Protein AF-V8NT66-F1 (afdb_monomer_lite)

InterPro domains:
  IPR001715 Calponin homology domain [PS50021] (52-111)
  IPR036872 CH domain superfamily [G3DSA:1.10.418.10] (40-110)
  IPR036872 CH domain superfamily [SSF47576] (45-96)

Radius of gyration: 22.25 Å; chains: 1; bounding box: 60×35×73 Å

Sequence (111 aa):
MYTLYTAREMPVLLYGPSKAVQIEQGKVRGPGLSDMHQYSQWLASRHEANLLPMKEDLALWLTNLLGKEITAETFMEKLDNGALLCQLAETLQEKFKENCIEIKFGKVNLP

Secondary structure (DSSP, 8-state):
-----S-S---TTS--HHHHHHHHS---PPPPTT-HHHHHHHHHHHHHHHHHHHHHHHHHHHHHHHS----TTTHHHHHTTSHHHHHHHHHHHHHHHHHHHHHHHTT----

Foldseek 3Di:
DDPDDDPPDPPPVPDDVLVVLVVPPDDDDADDPPDVVSNVVSVVVVVVSVLQVVLQVVQVVLCVQQVDRGHSVCSCVVPVVPPSVVSSVVSVV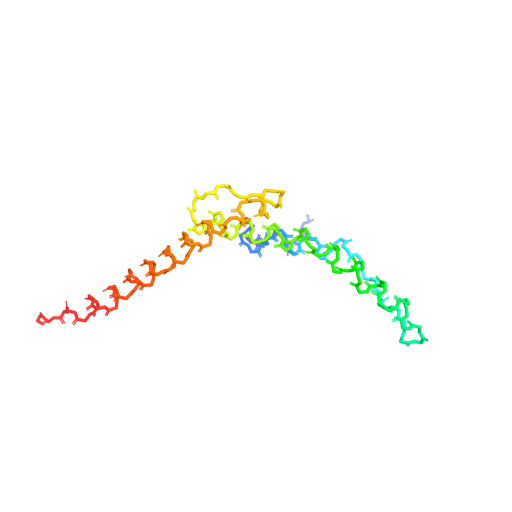VVVVVVVVVVVVVPPDDD

Structure (mmCIF, N/CA/C/O backbone):
data_AF-V8NT66-F1
#
_entry.id   AF-V8NT66-F1
#
loop_
_atom_site.group_PDB
_atom_site.id
_atom_site.type_symbol
_atom_site.label_atom_id
_atom_site.label_alt_id
_atom_site.label_comp_id
_atom_site.label_asym_id
_atom_site.label_entity_id
_atom_site.label_seq_id
_atom_site.pdbx_PDB_ins_code
_atom_site.Cartn_x
_atom_site.Cartn_y
_atom_site.Cartn_z
_atom_site.occupancy
_atom_site.B_iso_or_equiv
_atom_site.auth_seq_id
_atom_site.auth_comp_id
_atom_site.auth_asym_id
_atom_site.auth_atom_id
_atom_site.pdbx_PDB_model_num
ATOM 1 N N . MET A 1 1 ? 48.704 3.622 8.907 1.00 37.00 1 MET A N 1
ATOM 2 C CA . MET A 1 1 ? 48.344 4.840 8.147 1.00 37.00 1 MET A CA 1
ATOM 3 C C . MET A 1 1 ? 46.945 4.612 7.600 1.00 37.00 1 MET A C 1
ATOM 5 O O . MET A 1 1 ? 46.803 3.850 6.665 1.00 37.00 1 MET A O 1
ATOM 9 N N . TYR A 1 2 ? 45.872 4.955 8.309 1.00 32.44 2 TYR A N 1
ATOM 10 C CA . TYR A 1 2 ? 45.362 6.322 8.495 1.00 32.44 2 TYR A CA 1
ATOM 11 C C . TYR A 1 2 ? 45.252 7.103 7.179 1.00 32.44 2 TYR A C 1
ATOM 13 O O . TYR A 1 2 ? 46.010 8.028 6.918 1.00 32.44 2 TYR A O 1
ATOM 21 N N . THR A 1 3 ? 44.270 6.708 6.377 1.00 40.31 3 THR A N 1
ATOM 22 C CA . THR A 1 3 ? 43.448 7.604 5.550 1.00 40.31 3 THR A CA 1
ATOM 23 C C . THR A 1 3 ? 42.008 7.099 5.727 1.00 40.31 3 THR A C 1
ATOM 25 O O . THR A 1 3 ? 41.519 6.270 4.978 1.00 40.31 3 THR A O 1
ATOM 28 N N . LEU A 1 4 ? 41.458 7.209 6.938 1.00 37.34 4 LEU A N 1
ATOM 29 C CA . LEU A 1 4 ? 40.648 8.359 7.354 1.00 37.34 4 LEU A CA 1
ATOM 30 C C . LEU A 1 4 ? 39.415 8.499 6.444 1.00 37.34 4 LEU A C 1
ATOM 32 O O . LEU A 1 4 ? 39.503 8.969 5.322 1.00 37.34 4 LEU A O 1
ATOM 36 N N . TYR A 1 5 ? 38.295 7.912 6.863 1.00 39.53 5 TYR A N 1
ATOM 37 C CA . TYR A 1 5 ? 37.255 8.648 7.604 1.00 39.53 5 TYR A CA 1
ATOM 38 C C . TYR A 1 5 ? 36.355 9.489 6.681 1.00 39.53 5 TYR A C 1
ATOM 40 O O . TYR A 1 5 ? 36.422 10.709 6.684 1.00 39.53 5 TYR A O 1
ATOM 48 N N . THR A 1 6 ? 35.437 8.834 5.970 1.00 42.12 6 THR A N 1
ATOM 49 C CA . THR A 1 6 ? 34.100 9.399 5.673 1.00 42.12 6 THR A CA 1
ATOM 50 C C . THR A 1 6 ? 32.989 8.341 5.693 1.00 42.12 6 THR A C 1
ATOM 52 O O . THR A 1 6 ? 31.857 8.629 5.333 1.00 42.12 6 THR A O 1
ATOM 55 N N . ALA A 1 7 ? 33.269 7.119 6.160 1.00 37.97 7 ALA A N 1
ATOM 56 C CA . ALA A 1 7 ? 32.258 6.072 6.344 1.00 37.97 7 ALA A CA 1
ATOM 57 C C . ALA A 1 7 ? 31.841 5.927 7.818 1.00 37.97 7 ALA A C 1
ATOM 59 O O . ALA A 1 7 ? 31.547 4.830 8.286 1.00 37.97 7 ALA A O 1
ATOM 60 N N . ARG A 1 8 ? 31.873 7.025 8.581 1.00 37.12 8 ARG A N 1
ATOM 61 C CA . ARG A 1 8 ? 31.281 7.068 9.918 1.00 37.12 8 ARG A CA 1
ATOM 62 C C . ARG A 1 8 ? 29.999 7.887 9.858 1.00 37.12 8 ARG A C 1
ATOM 64 O O . ARG A 1 8 ? 30.042 9.073 9.566 1.00 37.12 8 ARG A O 1
ATOM 71 N N . GLU A 1 9 ? 28.908 7.182 10.148 1.00 39.47 9 GLU A N 1
ATOM 72 C CA . GLU A 1 9 ? 27.607 7.706 10.578 1.00 39.47 9 GLU A CA 1
ATOM 73 C C . GLU A 1 9 ? 26.734 8.359 9.500 1.00 39.47 9 GLU A C 1
ATOM 75 O O . GLU A 1 9 ? 26.297 9.497 9.622 1.00 39.47 9 GLU A O 1
ATOM 80 N N . MET A 1 10 ? 26.365 7.583 8.480 1.00 35.41 10 MET A N 1
ATOM 81 C CA . MET A 1 10 ? 25.048 7.766 7.865 1.00 35.41 10 MET A CA 1
ATOM 82 C C . MET A 1 10 ? 24.087 6.798 8.557 1.00 35.41 10 MET A C 1
ATOM 84 O O . MET A 1 10 ? 24.244 5.585 8.392 1.00 35.41 10 MET A O 1
ATOM 88 N N . PRO A 1 11 ? 23.141 7.280 9.382 1.00 35.91 11 PRO A N 1
ATOM 89 C CA . PRO A 1 11 ? 22.195 6.406 10.044 1.00 35.91 11 PRO A CA 1
ATOM 90 C C . PRO A 1 11 ? 21.385 5.681 8.972 1.00 35.91 11 PRO A C 1
ATOM 92 O O . PRO A 1 11 ? 20.772 6.297 8.099 1.00 35.91 11 PRO A O 1
ATOM 95 N N . VAL A 1 12 ? 21.340 4.359 9.099 1.00 44.53 12 VAL A N 1
ATOM 96 C CA . VAL A 1 12 ? 20.529 3.411 8.315 1.00 44.53 12 VAL A CA 1
ATOM 97 C C . VAL A 1 12 ? 19.019 3.728 8.347 1.00 44.53 12 VAL A C 1
ATOM 99 O O . VAL A 1 12 ? 18.222 3.025 7.746 1.00 44.53 12 VAL A O 1
ATOM 102 N N . LEU A 1 13 ? 18.621 4.803 9.033 1.00 41.06 13 LEU A N 1
ATOM 103 C CA . LEU A 1 13 ? 17.256 5.279 9.232 1.00 41.06 13 LEU A CA 1
ATOM 104 C C . LEU A 1 13 ? 16.828 6.395 8.259 1.00 41.06 13 LEU A C 1
ATOM 106 O O . LEU A 1 13 ? 15.678 6.816 8.316 1.00 41.06 13 LEU A O 1
ATOM 110 N N . LEU A 1 14 ? 17.710 6.889 7.376 1.00 41.31 14 LEU A N 1
ATOM 111 C CA . LEU A 1 14 ? 17.360 7.932 6.387 1.00 41.31 14 LEU A CA 1
ATOM 112 C C . LEU A 1 14 ? 17.402 7.476 4.922 1.00 41.31 14 LEU A C 1
ATOM 114 O O . LEU A 1 14 ? 17.083 8.259 4.027 1.00 41.31 14 LEU A O 1
ATOM 118 N N . TYR A 1 15 ? 17.745 6.215 4.663 1.00 44.25 15 TYR A N 1
ATOM 119 C CA . TYR A 1 15 ? 17.643 5.614 3.336 1.00 44.25 15 TYR A CA 1
ATOM 120 C C . TYR A 1 15 ? 16.520 4.581 3.336 1.00 44.25 15 TYR A C 1
ATOM 122 O O . TYR A 1 15 ? 16.738 3.401 3.586 1.00 44.25 15 TYR A O 1
ATOM 130 N N . GLY A 1 16 ? 15.302 5.043 3.050 1.00 48.16 16 GLY A N 1
ATOM 131 C CA . GLY A 1 16 ? 14.267 4.150 2.539 1.00 48.16 16 GLY A CA 1
ATOM 132 C C . GLY A 1 16 ? 14.681 3.570 1.172 1.00 48.16 16 GLY A C 1
ATOM 133 O O . GLY A 1 16 ? 15.493 4.188 0.467 1.00 48.16 16 GLY A O 1
ATOM 134 N N . PRO A 1 17 ? 14.128 2.411 0.772 1.00 52.56 17 PRO A N 1
ATOM 135 C CA . PRO A 1 17 ? 14.479 1.709 -0.472 1.00 52.56 17 PRO A CA 1
ATOM 136 C C . PRO A 1 17 ? 14.341 2.582 -1.738 1.00 52.56 17 PRO A C 1
ATOM 138 O O . PRO A 1 17 ? 15.118 2.425 -2.683 1.00 52.56 17 PRO A O 1
ATOM 141 N N . SER A 1 18 ? 13.473 3.600 -1.709 1.00 47.91 18 SER A N 1
ATOM 142 C CA . SER A 1 18 ? 13.261 4.595 -2.773 1.00 47.91 18 SER A CA 1
ATOM 143 C C . SER A 1 18 ? 14.528 5.251 -3.346 1.00 47.91 18 SER A C 1
ATOM 145 O O . SER A 1 18 ? 14.623 5.527 -4.543 1.00 47.91 18 SER A O 1
ATOM 147 N N . LYS A 1 19 ? 15.544 5.521 -2.510 1.00 44.97 19 LYS A N 1
ATOM 148 C CA . LYS A 1 19 ? 16.780 6.201 -2.951 1.00 44.97 19 LYS A CA 1
ATOM 149 C C . LYS A 1 19 ? 17.822 5.239 -3.525 1.00 44.97 19 LYS A C 1
ATOM 151 O O . LYS A 1 19 ? 18.637 5.678 -4.334 1.00 44.97 19 LYS A O 1
ATOM 156 N N . ALA A 1 20 ? 17.789 3.962 -3.141 1.00 43.56 20 ALA A N 1
ATOM 157 C CA . ALA A 1 20 ? 18.717 2.944 -3.636 1.00 43.56 20 ALA A CA 1
ATOM 158 C C . ALA A 1 20 ? 18.391 2.522 -5.083 1.00 43.56 20 ALA A C 1
ATOM 160 O O . ALA A 1 20 ? 19.296 2.306 -5.882 1.00 43.56 20 ALA A O 1
ATOM 161 N N . VAL A 1 21 ? 17.113 2.531 -5.478 1.00 48.12 21 VAL A N 1
ATOM 162 C CA . VAL A 1 21 ? 16.714 2.251 -6.873 1.00 48.12 21 VAL A CA 1
ATOM 163 C C . VAL A 1 21 ? 17.132 3.374 -7.839 1.00 48.12 21 VAL A C 1
ATOM 165 O O . VAL A 1 21 ? 17.472 3.112 -8.992 1.00 48.12 21 VAL A O 1
ATOM 168 N N . GLN A 1 22 ? 17.197 4.629 -7.377 1.00 48.53 22 GLN A N 1
ATOM 169 C CA . GLN A 1 22 ? 17.583 5.776 -8.220 1.00 48.53 22 GLN A CA 1
ATOM 170 C C . GLN A 1 22 ? 19.091 5.848 -8.530 1.00 48.53 22 GLN 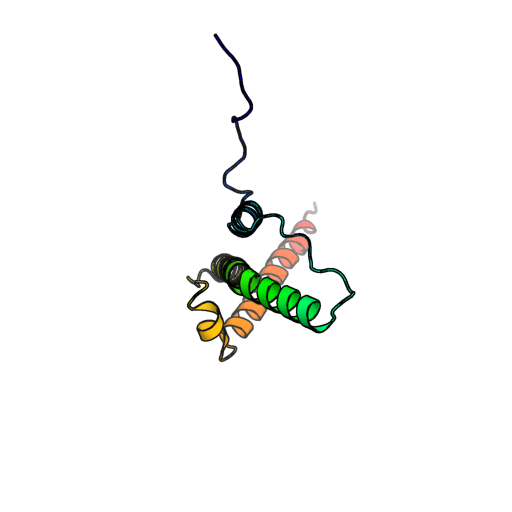A C 1
ATOM 172 O O . GLN A 1 22 ? 19.483 6.575 -9.442 1.00 48.53 22 GLN A O 1
ATOM 177 N N . ILE A 1 23 ? 19.944 5.133 -7.785 1.00 47.50 23 ILE A N 1
ATOM 178 C CA . ILE A 1 23 ? 21.399 5.113 -8.022 1.00 47.50 23 ILE A CA 1
ATOM 179 C C . ILE A 1 23 ? 21.836 3.999 -8.987 1.00 47.50 23 ILE A C 1
ATOM 181 O O . ILE A 1 23 ? 22.856 4.174 -9.651 1.00 47.50 23 ILE A O 1
ATOM 185 N N . GLU A 1 24 ? 21.054 2.925 -9.152 1.00 42.75 24 GLU A N 1
ATOM 186 C CA . GLU A 1 24 ? 21.336 1.860 -10.137 1.00 42.75 24 GLU A CA 1
ATOM 187 C C . GLU A 1 24 ? 20.535 1.965 -11.447 1.00 42.75 24 GLU A C 1
ATOM 189 O O . GLU A 1 24 ? 20.965 1.434 -12.472 1.00 42.75 24 GLU A O 1
ATOM 194 N N . GLN A 1 25 ? 19.429 2.719 -11.490 1.00 48.31 25 GLN A N 1
ATOM 195 C CA . GLN A 1 25 ? 18.761 3.062 -12.751 1.00 48.31 25 GLN A CA 1
ATOM 196 C C . GLN A 1 25 ? 19.504 4.216 -13.432 1.00 48.31 25 GLN A C 1
ATOM 198 O O . GLN A 1 25 ? 19.165 5.394 -13.303 1.00 48.31 25 GLN A O 1
ATOM 203 N N . GLY A 1 26 ? 20.580 3.836 -14.118 1.00 43.25 26 GLY A N 1
ATOM 204 C CA . GLY A 1 26 ? 21.554 4.706 -14.752 1.00 43.25 26 GLY A CA 1
ATOM 205 C C . GLY A 1 26 ? 20.972 5.901 -15.510 1.00 43.25 26 GLY A C 1
ATOM 206 O O . GLY A 1 26 ? 19.875 5.899 -16.061 1.00 43.25 26 GLY A O 1
ATOM 207 N N . LYS A 1 27 ? 21.790 6.944 -15.545 1.00 46.94 27 LYS A N 1
ATOM 208 C CA . LYS A 1 27 ? 21.642 8.231 -16.224 1.00 46.94 27 LYS A CA 1
ATOM 209 C C . LYS A 1 27 ? 21.342 8.113 -17.732 1.00 46.94 27 LYS A C 1
ATOM 211 O O . LYS A 1 27 ? 22.171 8.491 -18.555 1.00 46.94 27 LYS A O 1
ATOM 216 N N . VAL A 1 28 ? 20.163 7.630 -18.121 1.00 56.38 28 VAL A N 1
ATOM 217 C CA . VAL A 1 28 ? 19.707 7.642 -19.517 1.00 56.38 28 VAL A CA 1
ATOM 218 C C . VAL A 1 28 ? 19.164 9.037 -19.819 1.00 56.38 28 VAL A C 1
ATOM 220 O O . VAL A 1 28 ? 18.107 9.433 -19.328 1.00 56.38 28 VAL A O 1
ATOM 223 N N . ARG A 1 29 ? 19.925 9.820 -20.591 1.00 68.56 29 ARG A N 1
ATOM 224 C CA . ARG A 1 29 ? 19.453 11.104 -21.131 1.00 68.56 29 ARG A CA 1
ATOM 225 C C . ARG A 1 29 ? 18.241 10.812 -22.020 1.00 68.56 29 ARG A C 1
ATOM 227 O O . ARG A 1 29 ? 18.327 9.924 -22.862 1.00 68.56 29 ARG A O 1
ATOM 234 N N . GLY A 1 30 ? 17.127 11.508 -21.791 1.00 71.69 30 GLY A N 1
ATOM 235 C CA . GLY A 1 30 ? 15.900 11.287 -22.557 1.00 71.69 30 GLY A CA 1
ATOM 236 C C . GLY A 1 30 ? 16.115 11.495 -24.061 1.00 71.69 30 GLY A C 1
ATOM 237 O O . GLY A 1 30 ? 17.018 12.248 -24.445 1.00 71.69 30 GLY A O 1
ATOM 238 N N . PRO A 1 31 ? 15.321 10.829 -24.916 1.00 79.19 31 PRO A N 1
ATOM 239 C CA . PRO A 1 31 ? 15.370 11.049 -26.354 1.00 79.19 31 PRO A CA 1
ATOM 240 C C . PRO A 1 31 ? 15.061 12.519 -26.664 1.00 79.19 31 PRO A C 1
ATOM 242 O O . PRO A 1 31 ? 14.325 13.189 -25.936 1.00 79.19 31 PRO A O 1
ATOM 245 N N . GLY A 1 32 ? 15.650 13.035 -27.743 1.00 74.62 32 GLY A N 1
ATOM 246 C CA . GLY A 1 32 ? 15.338 14.379 -28.222 1.00 74.62 32 GLY A CA 1
ATOM 247 C C . GLY A 1 32 ? 13.869 14.497 -28.641 1.00 74.62 32 GLY A C 1
ATOM 248 O O . GLY A 1 32 ? 13.245 13.517 -29.037 1.00 74.62 32 GLY A O 1
ATOM 249 N N . LEU A 1 33 ? 13.324 15.714 -28.614 1.00 75.06 33 LEU A N 1
ATOM 250 C CA . LEU A 1 33 ? 11.928 15.995 -28.991 1.00 75.06 33 LEU A CA 1
ATOM 251 C C . LEU A 1 33 ? 11.640 15.839 -30.498 1.00 75.06 33 LEU A C 1
ATOM 253 O O . LEU A 1 33 ? 10.527 16.097 -30.943 1.00 75.06 33 LEU A O 1
ATOM 257 N N . SER A 1 34 ? 12.642 15.455 -31.290 1.00 80.62 34 SER A N 1
ATOM 258 C CA . SER A 1 34 ? 12.548 15.294 -32.743 1.00 80.62 34 SER A CA 1
ATOM 259 C C . SER A 1 34 ? 11.600 14.168 -33.162 1.00 80.62 34 SER A C 1
ATOM 261 O O . SER A 1 34 ? 11.048 14.222 -34.255 1.00 80.62 34 SER A O 1
ATOM 263 N N . ASP A 1 35 ? 11.404 13.170 -32.297 1.00 84.88 35 ASP A N 1
ATOM 264 C CA . ASP A 1 35 ? 10.471 12.066 -32.506 1.00 84.88 35 ASP A CA 1
ATOM 265 C C . ASP A 1 35 ? 9.571 11.914 -31.272 1.00 84.88 35 ASP A C 1
ATOM 267 O O . ASP A 1 35 ? 9.982 11.445 -30.205 1.00 84.88 35 ASP A O 1
ATOM 271 N N . MET A 1 36 ? 8.313 12.331 -31.428 1.00 87.25 36 MET A N 1
ATOM 272 C CA . MET A 1 36 ? 7.319 12.310 -30.357 1.00 87.25 36 MET A CA 1
ATOM 273 C C . MET A 1 36 ? 6.979 10.881 -29.901 1.00 87.25 36 MET A C 1
ATOM 275 O O . MET A 1 36 ? 6.652 10.670 -28.732 1.00 87.25 36 MET A O 1
ATOM 279 N N . HIS A 1 37 ? 7.085 9.894 -30.795 1.00 88.06 37 HIS A N 1
ATOM 280 C CA . HIS A 1 37 ? 6.800 8.498 -30.485 1.00 88.06 37 HIS A CA 1
ATOM 281 C C . HIS A 1 37 ? 7.911 7.890 -29.617 1.00 88.06 37 HIS A C 1
ATOM 283 O O . HIS A 1 37 ? 7.611 7.266 -28.599 1.00 88.06 37 HIS A O 1
ATOM 289 N N . GLN A 1 38 ? 9.187 8.150 -29.929 1.00 84.25 38 GLN A N 1
ATOM 290 C CA . GLN A 1 38 ? 10.296 7.726 -29.059 1.00 84.25 38 GLN A CA 1
ATOM 291 C C . GLN A 1 38 ? 10.250 8.387 -27.680 1.00 84.25 38 GLN A C 1
ATOM 293 O O . GLN A 1 38 ? 10.489 7.728 -26.667 1.00 84.25 38 GLN A O 1
ATOM 298 N N . TYR A 1 39 ? 9.905 9.674 -27.623 1.00 84.06 39 TYR A N 1
ATOM 299 C CA . TYR A 1 39 ? 9.735 10.376 -26.355 1.00 84.06 39 TYR A CA 1
ATOM 300 C C . TYR A 1 39 ? 8.608 9.774 -25.504 1.00 84.06 39 TYR A C 1
ATOM 302 O O . TYR A 1 39 ? 8.798 9.533 -24.311 1.00 84.06 39 TYR A O 1
ATOM 310 N N . SER A 1 40 ? 7.464 9.455 -26.118 1.00 88.75 40 SER A N 1
ATOM 311 C CA . SER A 1 40 ? 6.351 8.791 -25.433 1.00 88.75 40 SER A CA 1
ATO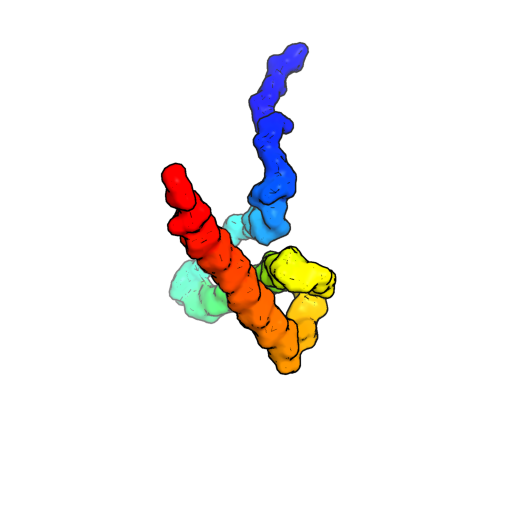M 312 C C . SER A 1 40 ? 6.736 7.409 -24.893 1.00 88.75 40 SER A C 1
ATOM 314 O O . SER A 1 40 ? 6.428 7.110 -23.739 1.00 88.75 40 SER A O 1
ATOM 316 N N . GLN A 1 41 ? 7.461 6.598 -25.671 1.00 87.25 41 GLN A N 1
ATOM 317 C CA . GLN A 1 41 ? 7.935 5.291 -25.207 1.00 87.25 41 GLN A CA 1
ATOM 318 C C . GLN A 1 41 ? 8.918 5.411 -24.041 1.00 87.25 41 GLN A C 1
ATOM 320 O O . GLN A 1 41 ? 8.784 4.699 -23.050 1.00 87.25 41 GLN A O 1
ATOM 325 N N . TRP A 1 42 ? 9.861 6.353 -24.111 1.00 84.69 42 TRP A N 1
ATOM 326 C CA . TRP A 1 42 ? 10.804 6.596 -23.021 1.00 84.69 42 TRP A CA 1
ATOM 327 C C . TRP A 1 42 ? 10.101 7.002 -21.717 1.00 84.69 42 TRP A C 1
ATOM 329 O O . TRP A 1 42 ? 10.461 6.513 -20.642 1.00 84.69 42 TRP A O 1
ATOM 339 N N . LEU A 1 43 ? 9.068 7.848 -21.803 1.00 84.31 43 LEU A N 1
ATOM 340 C CA . LEU A 1 43 ? 8.236 8.199 -20.651 1.00 84.31 43 LEU A CA 1
ATOM 341 C C . LEU A 1 43 ? 7.498 6.983 -20.085 1.00 84.31 43 LEU A C 1
ATOM 343 O O . LEU A 1 43 ? 7.498 6.800 -18.868 1.00 84.31 43 LEU A O 1
ATOM 347 N N . ALA A 1 44 ? 6.901 6.153 -20.944 1.00 86.00 44 ALA A N 1
ATOM 348 C CA . ALA A 1 44 ? 6.182 4.951 -20.528 1.00 86.00 44 ALA A CA 1
ATOM 349 C C . ALA A 1 44 ? 7.108 3.968 -19.798 1.00 86.00 44 ALA A C 1
ATOM 351 O O . ALA A 1 44 ? 6.799 3.558 -18.681 1.00 86.00 44 ALA A O 1
ATOM 352 N N . SER A 1 45 ? 8.287 3.684 -20.363 1.00 82.50 45 SER A N 1
ATOM 353 C CA . SER A 1 45 ? 9.285 2.807 -19.739 1.00 82.50 45 SER A CA 1
ATOM 354 C C . SER A 1 45 ? 9.755 3.337 -18.387 1.00 82.50 45 SER A C 1
ATOM 356 O O . SER A 1 45 ? 9.923 2.572 -17.440 1.00 82.50 45 SER A O 1
ATOM 358 N N . ARG A 1 46 ? 9.939 4.657 -18.256 1.00 83.12 46 ARG A N 1
ATOM 359 C CA . ARG A 1 46 ? 10.305 5.261 -16.970 1.00 83.12 46 ARG A CA 1
ATOM 360 C C . ARG A 1 46 ? 9.153 5.207 -15.972 1.00 83.12 46 ARG A C 1
ATOM 362 O O . ARG A 1 46 ? 9.397 5.000 -14.787 1.00 83.12 46 ARG A O 1
ATOM 369 N N . HIS A 1 47 ? 7.919 5.429 -16.413 1.00 84.81 47 HIS A N 1
ATOM 370 C CA . HIS A 1 47 ? 6.756 5.329 -15.541 1.00 84.81 47 HIS A CA 1
ATOM 371 C C . HIS A 1 47 ? 6.637 3.913 -14.979 1.00 84.81 47 HIS A C 1
ATOM 373 O O . HIS A 1 47 ? 6.602 3.754 -13.764 1.00 84.81 47 HIS A O 1
ATOM 379 N N . GLU A 1 48 ? 6.704 2.907 -15.850 1.00 81.50 48 GLU A N 1
ATOM 380 C CA . GLU A 1 48 ? 6.670 1.492 -15.487 1.00 81.50 48 GLU A CA 1
ATOM 381 C C . GLU A 1 48 ? 7.798 1.117 -14.515 1.00 81.50 48 GLU A C 1
ATOM 383 O O . GLU A 1 48 ? 7.537 0.532 -13.465 1.00 81.50 48 GLU A O 1
ATOM 388 N N . ALA A 1 49 ? 9.031 1.559 -14.788 1.00 80.50 49 ALA A N 1
ATOM 389 C CA . ALA A 1 49 ? 10.180 1.329 -13.912 1.00 80.50 49 ALA A CA 1
ATOM 390 C C . ALA A 1 49 ? 10.053 1.985 -12.522 1.00 80.50 49 ALA A C 1
ATOM 392 O O . ALA A 1 49 ? 10.709 1.540 -11.580 1.00 80.50 49 ALA A O 1
ATOM 393 N N . ASN A 1 50 ? 9.223 3.025 -12.376 1.00 85.12 50 ASN A N 1
ATOM 394 C CA . ASN A 1 50 ? 8.950 3.659 -11.085 1.00 85.12 50 ASN A CA 1
ATOM 395 C C . ASN A 1 50 ? 7.756 3.033 -10.346 1.00 85.12 50 ASN A C 1
ATOM 397 O O . ASN A 1 50 ? 7.585 3.305 -9.161 1.00 85.12 50 ASN A O 1
ATOM 401 N N . LEU A 1 51 ? 6.936 2.193 -10.988 1.00 86.88 51 LEU A N 1
ATOM 402 C CA . LEU A 1 51 ? 5.739 1.640 -10.345 1.00 86.88 51 LEU A CA 1
ATOM 403 C C . LEU A 1 51 ? 6.082 0.769 -9.136 1.00 86.88 51 LEU A C 1
ATOM 405 O O . LEU A 1 51 ? 5.438 0.897 -8.099 1.00 86.88 51 LEU A O 1
ATOM 409 N N . LEU A 1 52 ? 7.082 -0.106 -9.260 1.00 87.44 52 LEU A N 1
ATOM 410 C CA . LEU A 1 52 ? 7.495 -0.985 -8.167 1.00 87.44 52 LEU A CA 1
ATOM 411 C C . LEU A 1 52 ? 8.050 -0.208 -6.957 1.00 87.44 52 LEU A C 1
ATOM 413 O O . LEU A 1 52 ? 7.473 -0.361 -5.883 1.00 87.44 52 LEU A O 1
ATOM 417 N N . PRO A 1 53 ? 9.059 0.676 -7.097 1.00 86.88 53 PRO A N 1
ATOM 418 C CA . PRO A 1 53 ? 9.565 1.436 -5.952 1.00 86.88 53 PRO A CA 1
ATOM 419 C C . PRO A 1 53 ? 8.495 2.342 -5.326 1.00 86.88 53 PRO A C 1
ATOM 421 O O . PRO A 1 53 ? 8.435 2.477 -4.107 1.00 86.88 53 PRO A O 1
ATOM 424 N N . MET A 1 54 ? 7.578 2.904 -6.127 1.00 91.38 54 MET A N 1
ATOM 425 C CA . MET A 1 54 ? 6.442 3.655 -5.580 1.00 91.38 54 MET A CA 1
ATOM 426 C C . MET A 1 54 ? 5.495 2.762 -4.765 1.00 91.38 54 MET A C 1
ATOM 428 O O . MET A 1 54 ? 5.012 3.186 -3.716 1.00 91.38 54 MET A O 1
ATOM 432 N N . LYS A 1 55 ? 5.228 1.528 -5.216 1.00 93.38 55 LYS A N 1
ATOM 433 C CA . LYS A 1 55 ? 4.433 0.557 -4.448 1.00 93.38 55 LYS A CA 1
ATOM 434 C C . LYS A 1 55 ? 5.126 0.166 -3.146 1.00 93.38 55 LYS A C 1
ATOM 436 O O . LYS A 1 55 ? 4.454 0.110 -2.123 1.00 93.38 55 LYS A O 1
ATOM 441 N N . GLU A 1 56 ? 6.435 -0.076 -3.168 1.00 93.94 56 GLU A N 1
ATOM 442 C CA . GLU A 1 56 ? 7.224 -0.414 -1.975 1.00 93.94 56 GLU A CA 1
ATOM 443 C C . GLU A 1 56 ? 7.156 0.691 -0.918 1.00 93.94 56 GLU A C 1
ATOM 445 O O . GLU A 1 56 ? 6.863 0.415 0.246 1.00 93.94 56 GLU A O 1
ATOM 450 N N . ASP A 1 57 ? 7.345 1.947 -1.327 1.00 94.44 57 ASP A N 1
ATOM 451 C CA . ASP A 1 57 ? 7.279 3.088 -0.413 1.00 94.44 57 ASP A CA 1
ATOM 452 C C . ASP A 1 57 ? 5.893 3.236 0.229 1.00 94.44 57 ASP A C 1
ATOM 454 O O . ASP A 1 57 ? 5.777 3.445 1.440 1.00 94.44 57 ASP A O 1
ATOM 458 N N . LEU A 1 58 ? 4.827 3.109 -0.567 1.00 96.06 58 LEU A N 1
ATOM 459 C CA . LEU A 1 58 ? 3.455 3.224 -0.070 1.00 96.06 58 LEU A CA 1
ATOM 460 C C . LEU A 1 58 ? 3.060 2.036 0.817 1.00 96.06 58 LEU A C 1
ATOM 462 O O . LEU A 1 58 ? 2.400 2.228 1.840 1.00 96.06 58 LEU A O 1
ATOM 466 N N . ALA A 1 59 ? 3.482 0.823 0.460 1.00 95.50 59 ALA A N 1
ATOM 467 C CA . ALA A 1 59 ? 3.265 -0.381 1.254 1.00 95.50 59 ALA A CA 1
ATOM 468 C C . ALA A 1 59 ? 3.958 -0.282 2.622 1.00 95.50 59 ALA A C 1
ATOM 470 O O . ALA A 1 59 ? 3.337 -0.554 3.654 1.00 95.50 59 ALA A O 1
ATOM 471 N N . LEU A 1 60 ? 5.206 0.195 2.646 1.00 95.00 60 LEU A N 1
ATOM 472 C CA . LEU A 1 60 ? 5.949 0.451 3.878 1.00 95.00 60 LEU A CA 1
ATOM 473 C C . LEU A 1 60 ? 5.266 1.526 4.733 1.00 95.00 60 LEU A C 1
ATOM 475 O O . LEU A 1 60 ? 5.109 1.352 5.943 1.00 95.00 60 LEU A O 1
ATOM 479 N N . TRP A 1 61 ? 4.827 2.626 4.117 1.00 95.44 61 TRP A N 1
ATOM 480 C CA . TRP A 1 61 ? 4.132 3.699 4.823 1.00 95.44 61 TRP A CA 1
ATOM 481 C C . TRP A 1 61 ? 2.835 3.213 5.484 1.00 95.44 61 TRP A C 1
ATOM 483 O O . TRP A 1 61 ? 2.636 3.446 6.679 1.00 95.44 61 TRP A O 1
ATOM 493 N N . LEU A 1 62 ? 1.986 2.486 4.749 1.00 95.75 62 LEU A N 1
ATOM 494 C CA . LEU A 1 62 ? 0.756 1.911 5.301 1.00 95.75 62 LEU A CA 1
ATOM 495 C C . LEU A 1 62 ? 1.047 0.887 6.397 1.00 95.75 62 LEU A C 1
ATOM 497 O O . LEU A 1 62 ? 0.352 0.880 7.412 1.00 95.75 62 LEU A O 1
ATOM 501 N N . THR A 1 63 ? 2.082 0.061 6.222 1.00 95.06 63 THR A N 1
ATOM 502 C CA . THR A 1 63 ? 2.484 -0.930 7.227 1.00 95.06 63 THR A CA 1
ATOM 503 C C . THR A 1 63 ? 2.822 -0.265 8.551 1.00 95.06 63 THR A C 1
ATOM 505 O O . THR A 1 63 ? 2.298 -0.655 9.595 1.00 95.06 63 THR A O 1
ATOM 508 N N . ASN A 1 64 ? 3.629 0.793 8.504 1.00 93.94 64 ASN A N 1
ATOM 509 C CA . ASN A 1 64 ? 4.031 1.539 9.691 1.00 93.94 64 ASN A CA 1
ATOM 510 C C . ASN A 1 64 ? 2.863 2.294 10.336 1.00 93.94 64 ASN A C 1
ATOM 512 O O . ASN A 1 64 ? 2.819 2.442 11.556 1.00 93.94 64 ASN A O 1
ATOM 516 N N . LEU A 1 65 ? 1.924 2.794 9.530 1.00 93.06 65 LEU A N 1
ATOM 517 C CA . LEU A 1 65 ? 0.817 3.599 10.034 1.00 93.06 65 LEU A CA 1
ATOM 518 C C . LEU A 1 65 ? -0.315 2.752 10.628 1.00 93.06 65 LEU A C 1
ATOM 520 O O . LEU A 1 65 ? -0.887 3.147 11.642 1.00 93.06 65 LEU A O 1
ATOM 524 N N . LEU A 1 66 ? -0.620 1.607 10.013 1.00 93.88 66 LEU A N 1
ATOM 525 C CA . LEU A 1 66 ? -1.729 0.724 10.391 1.00 93.88 66 LEU A CA 1
ATOM 526 C C . LEU A 1 66 ? -1.296 -0.481 11.236 1.00 93.88 66 LEU A C 1
ATOM 528 O O . LEU A 1 66 ? -2.156 -1.208 11.733 1.00 93.88 66 LEU A O 1
ATOM 532 N N . GLY A 1 67 ? 0.011 -0.738 11.363 1.00 92.81 67 GLY A N 1
ATOM 533 C CA . GLY A 1 67 ? 0.543 -1.913 12.059 1.00 92.81 67 GLY A CA 1
ATOM 534 C C . GLY A 1 67 ? 0.221 -3.239 11.360 1.00 92.81 67 GLY A C 1
ATOM 535 O O . GLY A 1 67 ? 0.178 -4.283 12.007 1.00 92.81 67 GLY A O 1
ATOM 536 N N . LYS A 1 68 ? -0.052 -3.207 10.050 1.00 92.31 68 LYS A N 1
ATOM 537 C CA . LYS A 1 68 ? -0.413 -4.375 9.234 1.00 92.31 68 LYS A CA 1
ATOM 538 C C . LYS A 1 68 ? 0.646 -4.609 8.175 1.00 92.31 68 LYS A C 1
ATOM 540 O O . LYS A 1 68 ? 0.913 -3.703 7.403 1.00 92.31 68 LYS A O 1
ATOM 545 N N . GLU A 1 69 ? 1.182 -5.818 8.077 1.00 95.06 69 GLU A N 1
ATOM 546 C CA . GLU A 1 69 ? 2.141 -6.151 7.021 1.00 95.06 69 GLU A CA 1
ATOM 547 C C . GLU A 1 69 ? 1.504 -5.986 5.632 1.00 95.06 69 GLU A C 1
ATOM 549 O O . GLU A 1 69 ? 0.526 -6.659 5.295 1.00 95.06 69 GLU A O 1
ATOM 554 N N . IL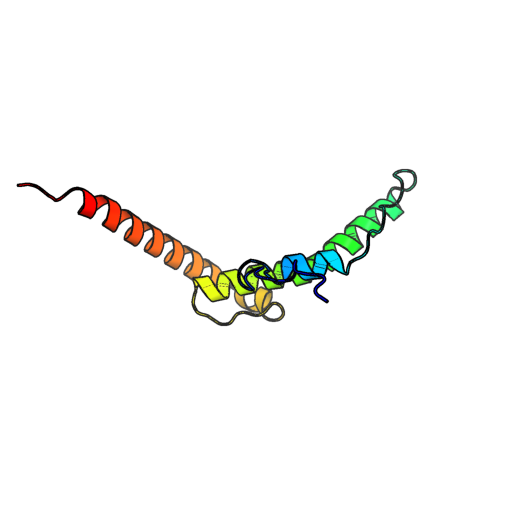E A 1 70 ? 2.040 -5.077 4.823 1.00 95.19 70 ILE A N 1
ATOM 555 C CA . ILE A 1 70 ? 1.655 -4.839 3.431 1.00 95.19 70 ILE A CA 1
ATOM 556 C C . ILE A 1 70 ? 2.946 -4.800 2.614 1.00 95.19 70 ILE A C 1
ATOM 558 O O . ILE A 1 70 ? 3.877 -4.074 2.954 1.00 95.19 70 ILE A O 1
ATOM 562 N N . THR A 1 71 ? 2.992 -5.574 1.533 1.00 94.44 71 THR A N 1
ATOM 563 C CA . THR A 1 71 ? 4.148 -5.647 0.625 1.00 94.44 71 THR A CA 1
ATOM 564 C C . THR A 1 71 ? 3.798 -5.029 -0.725 1.00 94.44 71 THR A C 1
ATOM 566 O O . THR A 1 71 ? 2.619 -4.828 -1.020 1.00 94.44 71 THR A O 1
ATOM 569 N N . ALA A 1 72 ? 4.787 -4.740 -1.571 1.00 94.44 72 ALA A N 1
ATOM 570 C CA . ALA A 1 72 ? 4.542 -4.164 -2.896 1.00 94.44 72 ALA A CA 1
ATOM 571 C C . ALA A 1 72 ? 3.722 -5.089 -3.815 1.00 94.44 72 ALA A C 1
ATOM 573 O O . ALA A 1 72 ? 2.925 -4.611 -4.625 1.00 94.44 72 ALA A O 1
ATOM 574 N N . GLU A 1 73 ? 3.881 -6.404 -3.656 1.00 94.69 73 GLU A N 1
ATOM 575 C CA . GLU A 1 73 ? 3.163 -7.441 -4.403 1.00 94.69 73 GLU A CA 1
ATOM 576 C C . GLU A 1 73 ? 1.682 -7.452 -4.025 1.00 94.69 73 GLU A C 1
ATOM 578 O O . GLU A 1 73 ? 0.819 -7.495 -4.895 1.00 94.69 73 GLU A O 1
ATOM 583 N N . THR A 1 74 ? 1.391 -7.344 -2.725 1.00 94.56 74 THR A N 1
ATOM 584 C CA . THR A 1 74 ? 0.022 -7.415 -2.186 1.00 94.56 74 THR A CA 1
ATOM 585 C C . THR A 1 74 ? -0.661 -6.051 -2.079 1.00 94.56 74 THR A C 1
ATOM 587 O O . THR A 1 74 ? -1.855 -5.980 -1.795 1.00 94.56 74 THR A O 1
ATOM 590 N N . PHE A 1 75 ? 0.068 -4.953 -2.305 1.00 95.88 75 PHE A N 1
ATOM 591 C CA . PHE A 1 75 ? -0.394 -3.581 -2.078 1.00 95.88 75 PHE A CA 1
ATOM 592 C C . PHE A 1 75 ? -1.707 -3.263 -2.801 1.00 95.88 75 PHE A C 1
ATOM 594 O O . PHE A 1 75 ? -2.654 -2.792 -2.179 1.00 95.88 75 PHE A O 1
ATOM 601 N N . MET A 1 76 ? -1.779 -3.545 -4.105 1.00 96.81 76 MET A N 1
ATOM 602 C CA . MET A 1 76 ? -2.968 -3.227 -4.905 1.00 96.81 76 MET A CA 1
ATOM 603 C C . MET A 1 76 ? -4.157 -4.119 -4.554 1.00 96.81 76 MET A C 1
ATOM 605 O O . MET A 1 76 ? -5.274 -3.623 -4.473 1.00 96.81 76 MET A O 1
ATOM 609 N N . GLU A 1 77 ? -3.915 -5.405 -4.300 1.00 96.25 77 GLU A N 1
ATOM 610 C CA . GLU A 1 77 ? -4.955 -6.350 -3.881 1.00 96.25 77 GLU A CA 1
ATOM 611 C C . GLU A 1 77 ? -5.546 -5.946 -2.530 1.00 96.25 77 GLU A C 1
ATOM 613 O O . GLU A 1 77 ? -6.754 -5.913 -2.361 1.00 96.25 77 GLU A O 1
ATOM 618 N N . LYS A 1 78 ? -4.718 -5.538 -1.563 1.00 95.00 78 LYS A N 1
ATOM 619 C CA . LYS A 1 78 ? -5.207 -5.093 -0.249 1.00 95.00 78 LYS A CA 1
ATOM 620 C C . LYS A 1 78 ? -5.972 -3.766 -0.293 1.00 95.00 78 LYS A C 1
ATOM 622 O O . LYS A 1 78 ? -6.693 -3.458 0.656 1.00 95.00 78 LYS A O 1
ATOM 627 N N . LEU A 1 79 ? -5.805 -2.976 -1.354 1.00 96.56 79 LEU A N 1
ATOM 628 C CA . LEU A 1 79 ? -6.509 -1.710 -1.560 1.00 96.56 79 LEU A CA 1
ATOM 629 C C . LEU A 1 79 ? -7.789 -1.845 -2.393 1.00 96.56 79 LEU A C 1
ATOM 631 O O . LEU A 1 79 ? -8.591 -0.912 -2.392 1.00 96.56 79 LEU A O 1
ATOM 635 N N . ASP A 1 80 ? -7.989 -2.967 -3.086 1.00 96.38 80 ASP A N 1
ATOM 636 C CA . ASP A 1 80 ? -8.967 -3.110 -4.170 1.00 96.38 80 ASP A CA 1
ATOM 637 C C . ASP A 1 80 ? -10.421 -2.816 -3.761 1.00 96.38 80 ASP A C 1
ATOM 639 O O . ASP A 1 80 ? -11.165 -2.153 -4.481 1.00 96.38 80 ASP A O 1
ATOM 643 N N . ASN A 1 81 ? -10.802 -3.256 -2.569 1.00 94.50 81 ASN A N 1
ATOM 644 C CA . ASN A 1 81 ? -12.135 -3.129 -1.997 1.00 94.50 81 ASN A CA 1
ATOM 645 C C . ASN A 1 81 ? -12.300 -1.863 -1.142 1.00 94.50 81 ASN A C 1
ATOM 647 O O . ASN A 1 81 ? -13.392 -1.592 -0.644 1.00 94.50 81 ASN A O 1
ATOM 651 N N . GLY A 1 82 ? -11.225 -1.094 -0.945 1.00 95.81 82 GLY A N 1
ATOM 652 C CA . GLY A 1 82 ? -11.231 0.165 -0.204 1.00 95.81 82 GLY A CA 1
ATOM 653 C C . GLY A 1 82 ? -11.295 0.055 1.325 1.00 95.81 82 GLY A C 1
ATOM 654 O O . GLY A 1 82 ? -11.122 1.073 1.993 1.00 95.81 82 GLY A O 1
ATOM 655 N N . ALA A 1 83 ? -11.460 -1.130 1.923 1.00 96.25 83 ALA A N 1
ATOM 656 C CA . ALA A 1 83 ? -11.560 -1.270 3.382 1.00 96.25 83 ALA A CA 1
ATOM 657 C C . ALA A 1 83 ? -10.300 -0.764 4.107 1.00 96.25 83 ALA A C 1
ATOM 659 O O . ALA A 1 83 ? -10.384 -0.101 5.142 1.00 96.25 83 ALA A O 1
ATOM 660 N N . LEU A 1 84 ? -9.122 -1.020 3.531 1.00 95.94 84 LEU A N 1
ATOM 661 C CA . LEU A 1 84 ? -7.853 -0.539 4.073 1.00 95.94 84 LEU A CA 1
ATOM 662 C C . LEU A 1 84 ? -7.738 0.997 4.012 1.00 95.94 84 LEU A C 1
ATOM 664 O O . LEU A 1 84 ? -7.152 1.605 4.906 1.00 95.94 84 LEU A O 1
ATOM 668 N N . LEU A 1 85 ? -8.342 1.63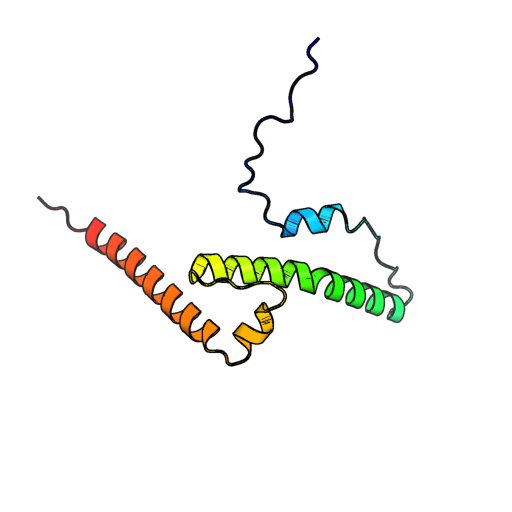2 3.000 1.00 96.81 85 LEU A N 1
ATOM 669 C CA . LEU A 1 85 ? -8.400 3.093 2.879 1.00 96.81 85 LEU A CA 1
ATOM 670 C C . LEU A 1 85 ? -9.326 3.710 3.933 1.00 96.81 85 LEU A C 1
ATOM 672 O O . LEU A 1 85 ? -8.998 4.749 4.504 1.00 96.81 85 LEU A O 1
ATOM 676 N N . CYS A 1 86 ? -10.458 3.065 4.227 1.00 97.81 86 CYS A N 1
ATOM 677 C CA . CYS A 1 86 ? -11.339 3.491 5.315 1.00 97.81 86 CYS A CA 1
ATOM 678 C C . CYS A 1 86 ? -10.621 3.420 6.666 1.00 97.81 86 CYS A C 1
ATOM 680 O O . CYS A 1 86 ? -10.617 4.400 7.409 1.00 97.81 86 CYS A O 1
ATOM 682 N N . GLN A 1 87 ? -9.931 2.309 6.939 1.00 96.19 87 GLN A N 1
ATOM 683 C CA . GLN A 1 87 ? -9.153 2.161 8.166 1.00 96.19 87 GLN A CA 1
ATOM 684 C C . GLN A 1 87 ? -8.055 3.229 8.281 1.00 96.19 87 GLN A C 1
ATOM 686 O O . GLN A 1 87 ? -7.862 3.810 9.345 1.00 96.19 87 GLN A O 1
ATOM 691 N N . LEU A 1 88 ? -7.366 3.535 7.179 1.00 96.19 88 LEU A N 1
ATOM 692 C CA . LEU A 1 88 ? -6.401 4.631 7.123 1.00 96.19 88 LEU A CA 1
ATOM 693 C C . LEU A 1 88 ? -7.025 5.972 7.520 1.00 96.19 88 LEU A C 1
ATOM 695 O O . LEU A 1 88 ? -6.444 6.705 8.323 1.00 96.19 88 LEU A O 1
ATOM 699 N N . ALA A 1 89 ? -8.197 6.296 6.974 1.00 96.56 89 ALA A N 1
ATOM 700 C CA . ALA A 1 89 ? -8.892 7.537 7.292 1.00 96.56 89 ALA A CA 1
ATOM 701 C C . ALA A 1 89 ? -9.273 7.622 8.779 1.00 96.56 89 ALA A C 1
ATOM 703 O O . ALA A 1 89 ? -9.155 8.695 9.374 1.00 96.56 89 ALA A O 1
ATOM 704 N N . GLU A 1 90 ? -9.701 6.514 9.383 1.00 95.94 90 GLU A N 1
ATOM 705 C CA . GLU A 1 90 ? -10.012 6.427 10.815 1.00 95.94 90 GLU A CA 1
ATOM 706 C C . GLU A 1 90 ? -8.759 6.604 11.677 1.00 95.94 90 GLU A C 1
ATOM 708 O O . GLU A 1 90 ? -8.723 7.499 12.521 1.00 95.94 90 GLU A O 1
ATOM 713 N N . THR A 1 91 ? -7.693 5.844 11.403 1.00 94.94 91 THR A N 1
ATOM 714 C CA . THR A 1 91 ? -6.422 5.938 12.140 1.00 94.94 91 THR A CA 1
ATOM 715 C C . THR A 1 91 ? -5.836 7.348 12.084 1.00 94.94 91 THR A C 1
ATOM 717 O O . THR A 1 91 ? -5.358 7.865 13.092 1.00 94.94 91 THR A O 1
ATOM 720 N N . LEU A 1 92 ? -5.886 8.014 10.925 1.00 92.75 92 LEU A N 1
ATOM 721 C CA . LEU A 1 92 ? -5.438 9.402 10.811 1.00 92.75 92 LEU A CA 1
ATOM 722 C C . LEU A 1 92 ? -6.287 10.335 11.680 1.00 92.75 92 LEU A C 1
ATOM 724 O O . LEU A 1 92 ? -5.733 11.148 12.418 1.00 92.75 92 LEU A O 1
ATOM 728 N N . GLN A 1 93 ? -7.615 10.212 11.631 1.00 93.38 93 GLN A N 1
ATOM 729 C CA . GLN A 1 93 ? -8.515 11.031 12.447 1.00 93.38 93 GLN A CA 1
ATOM 730 C C . GLN A 1 93 ? -8.285 10.843 13.949 1.00 93.38 93 GLN A C 1
ATOM 732 O O . GLN A 1 93 ? -8.311 11.824 14.691 1.00 93.38 93 GLN A O 1
ATOM 737 N N . GLU A 1 94 ? -8.061 9.612 14.404 1.00 92.12 94 GLU A N 1
ATOM 738 C CA . GLU A 1 94 ? -7.744 9.310 15.802 1.00 92.12 94 GLU A CA 1
ATOM 739 C C . GLU A 1 94 ? -6.419 9.940 16.219 1.00 92.12 94 GLU A C 1
ATOM 741 O O . GLU A 1 94 ? -6.397 10.701 17.186 1.00 92.12 94 GLU A O 1
ATOM 746 N N . LYS A 1 95 ? -5.360 9.764 15.418 1.00 87.56 95 LYS A N 1
ATOM 747 C CA . LYS A 1 95 ? -4.070 10.420 15.669 1.00 87.56 95 LYS A CA 1
ATOM 748 C C . LYS A 1 95 ? -4.206 11.938 15.739 1.00 87.56 95 LYS A C 1
ATOM 750 O O . LYS A 1 95 ? -3.591 12.568 16.595 1.00 87.56 95 LYS A O 1
ATOM 755 N N . PHE A 1 96 ? -5.018 12.562 14.884 1.00 87.94 96 PHE A N 1
ATOM 756 C CA . PHE A 1 96 ? -5.272 14.001 14.989 1.00 87.94 96 PHE A CA 1
ATOM 757 C C . PHE A 1 96 ? -6.004 14.369 16.283 1.00 87.94 96 PHE A C 1
ATOM 759 O O . PHE A 1 96 ? -5.642 15.359 16.912 1.00 87.94 96 PHE A O 1
ATOM 766 N N . LYS A 1 97 ? -6.996 13.583 16.716 1.00 86.94 97 LYS A N 1
ATOM 767 C CA . LYS A 1 97 ? -7.713 13.825 17.978 1.00 86.94 97 LYS A CA 1
ATOM 768 C C . LYS A 1 97 ? -6.796 13.688 19.190 1.00 86.94 97 LYS A C 1
ATOM 770 O O . LYS A 1 97 ? -6.853 14.550 20.058 1.00 86.94 97 LYS A O 1
ATOM 775 N N . GLU A 1 98 ? -5.940 12.671 19.230 1.00 78.06 98 GLU A N 1
ATOM 776 C CA . GLU A 1 98 ? -4.937 12.474 20.286 1.00 78.06 98 GLU A CA 1
ATOM 777 C C . GLU A 1 98 ? -3.992 13.679 20.380 1.00 78.06 98 GLU A C 1
ATOM 779 O O . GLU A 1 98 ? -3.873 14.296 21.440 1.00 78.06 98 GLU A O 1
ATOM 784 N N . ASN A 1 99 ? -3.438 14.109 19.242 1.00 69.12 99 ASN A N 1
ATOM 785 C CA . ASN A 1 99 ? -2.599 15.308 19.171 1.00 69.12 99 ASN A CA 1
ATOM 786 C C . ASN A 1 99 ? -3.373 16.592 19.552 1.00 69.12 99 ASN A C 1
ATOM 788 O O . ASN A 1 99 ? -2.820 17.515 20.148 1.00 69.12 99 ASN A O 1
ATOM 792 N N . CYS A 1 100 ? -4.673 16.679 19.251 1.00 59.59 100 CYS A N 1
ATOM 793 C CA . CYS A 1 100 ? -5.512 17.803 19.675 1.00 59.59 100 CYS A CA 1
ATOM 794 C C . CYS A 1 100 ? -5.848 17.783 21.177 1.00 59.59 100 CYS A C 1
ATOM 796 O O . CYS A 1 100 ? -6.035 18.853 21.760 1.00 59.59 100 CYS A O 1
ATOM 798 N N . ILE A 1 101 ? -5.940 16.609 21.811 1.00 56.97 101 ILE A N 1
ATOM 799 C CA . ILE A 1 101 ? -6.172 16.470 23.257 1.00 56.97 101 ILE A CA 1
ATOM 800 C C . ILE A 1 101 ? -4.938 16.946 24.033 1.00 56.97 101 ILE A C 1
ATOM 802 O O . ILE A 1 101 ? -5.097 17.700 24.996 1.00 56.97 101 ILE A O 1
ATOM 806 N N . GLU A 1 102 ? -3.724 16.629 23.574 1.00 51.22 102 GLU A N 1
ATOM 807 C CA . GLU A 1 102 ? -2.485 17.148 24.177 1.00 51.22 102 GLU A CA 1
ATOM 808 C C . GLU A 1 102 ? -2.426 18.685 24.167 1.00 51.22 102 GLU A C 1
ATOM 810 O O . GLU A 1 102 ? -2.098 19.309 25.179 1.00 51.22 102 GLU A O 1
ATOM 815 N N . ILE A 1 103 ? -2.855 19.328 23.074 1.00 54.62 103 ILE A N 1
ATOM 816 C CA . ILE A 1 103 ? -2.895 20.800 22.977 1.00 54.62 103 ILE A CA 1
ATOM 817 C C . ILE A 1 103 ? -3.935 21.412 23.937 1.00 54.62 103 ILE A C 1
ATOM 819 O O . ILE A 1 103 ? -3.768 22.549 24.390 1.00 54.62 103 ILE A O 1
ATOM 823 N N . LYS A 1 104 ? -5.005 20.682 24.281 1.00 50.94 104 LYS A N 1
ATOM 824 C CA . LYS A 1 104 ? -6.021 21.157 25.235 1.00 50.94 104 LYS A CA 1
ATOM 825 C C . LYS A 1 104 ? -5.629 20.936 26.698 1.00 50.94 104 LYS A C 1
ATOM 827 O O . LYS A 1 104 ? -5.948 21.794 27.519 1.00 50.94 104 LYS A O 1
ATOM 832 N N . PHE A 1 105 ? -4.897 19.871 27.026 1.00 50.56 105 PHE A N 1
ATOM 833 C CA . PHE A 1 105 ? -4.392 19.639 28.388 1.00 50.56 105 PHE A CA 1
ATOM 834 C C . PHE A 1 105 ? -3.130 20.453 28.722 1.00 50.56 105 PHE A C 1
ATOM 836 O O . PHE A 1 105 ? -2.923 20.793 29.884 1.00 50.56 105 PHE A O 1
ATOM 843 N N . GLY A 1 106 ? -2.360 20.900 27.722 1.00 49.91 106 GLY A N 1
ATOM 844 C CA . GLY A 1 106 ? -1.271 21.873 27.903 1.00 49.91 106 GLY A CA 1
ATOM 845 C C . GLY A 1 106 ? -1.714 23.290 28.316 1.00 49.91 106 GLY A C 1
ATOM 846 O O . GLY A 1 106 ? -0.865 24.146 28.555 1.00 49.91 106 GLY A O 1
ATOM 847 N N . LYS A 1 107 ? -3.027 23.560 28.413 1.00 48.81 107 LYS A N 1
ATOM 848 C CA . LYS A 1 107 ? -3.607 24.837 28.883 1.00 48.81 107 LYS A CA 1
ATOM 849 C C . LYS A 1 107 ? -4.416 24.726 30.181 1.00 48.81 107 LYS A C 1
ATOM 851 O O . LYS A 1 107 ? -5.162 25.646 30.505 1.00 48.81 107 LYS A O 1
ATOM 856 N N . VAL A 1 108 ? -4.256 23.645 30.945 1.00 54.06 108 VAL A N 1
ATOM 857 C CA . VAL A 1 108 ? -4.791 23.549 32.313 1.00 54.06 108 VAL A CA 1
ATOM 858 C C . VAL A 1 108 ? -3.628 23.363 33.286 1.00 54.06 108 VAL A C 1
ATOM 860 O O . VAL A 1 108 ? -3.398 22.289 33.824 1.00 54.06 108 VAL A O 1
ATOM 863 N N . ASN A 1 109 ? -2.862 24.434 33.482 1.00 43.81 109 ASN A N 1
ATOM 864 C CA . ASN A 1 109 ? -2.088 24.648 34.702 1.00 43.81 109 ASN A CA 1
ATOM 865 C C . ASN A 1 109 ? -2.373 26.079 35.179 1.00 43.81 109 ASN A C 1
ATOM 867 O O . ASN A 1 109 ? -1.877 27.048 34.611 1.00 43.81 109 ASN A O 1
ATOM 871 N N . LEU A 1 110 ? -3.248 26.171 36.177 1.00 39.34 110 LEU A N 1
ATOM 872 C CA . LEU A 1 110 ? -3.360 27.251 37.159 1.00 39.34 110 LEU A CA 1
ATOM 873 C C . LEU A 1 110 ? -3.606 26.497 38.478 1.00 39.34 110 LEU A C 1
ATOM 875 O O . LEU A 1 110 ? -4.474 25.614 38.478 1.00 39.34 110 LEU A O 1
ATOM 879 N N . PRO A 1 111 ? -2.808 26.685 39.540 1.00 41.94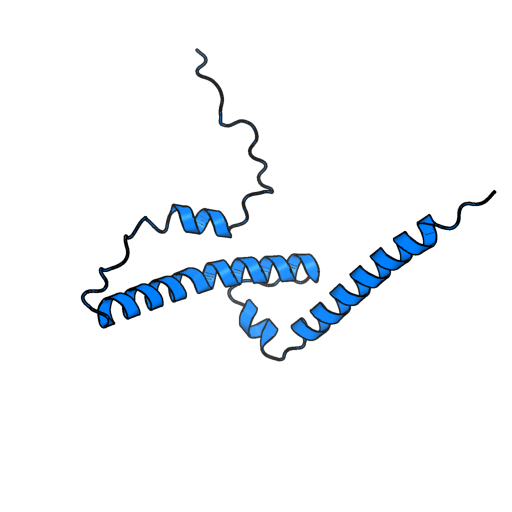 111 PRO A N 1
ATOM 880 C CA . PRO A 1 111 ? -2.502 27.959 40.203 1.00 41.94 111 PRO A CA 1
ATOM 881 C C . PRO A 1 111 ? -1.216 28.666 39.762 1.00 41.94 111 PRO A C 1
ATOM 883 O O . PRO A 1 111 ? -0.228 27.976 39.432 1.00 41.94 111 PRO A O 1
#

pLDDT: mean 73.66, std 22.49, range [32.44, 97.81]

Organism: Ophiophagus hannah (NCBI:txid8665)